Protein AF-A0A529NUH5-F1 (afdb_monomer)

Structure (mmCIF, N/CA/C/O backbone):
data_AF-A0A529NUH5-F1
#
_entry.id   AF-A0A529NUH5-F1
#
loop_
_atom_site.group_PDB
_atom_site.id
_atom_site.type_symbol
_atom_site.label_atom_id
_atom_site.label_alt_id
_atom_site.label_comp_id
_atom_site.label_asym_id
_atom_site.label_entity_id
_atom_site.label_seq_id
_atom_site.pdbx_PDB_ins_code
_atom_site.Cartn_x
_atom_site.Cartn_y
_atom_site.Cartn_z
_atom_site.occupancy
_atom_site.B_iso_or_equiv
_atom_site.auth_seq_id
_atom_site.auth_comp_id
_atom_site.auth_asym_id
_atom_site.auth_atom_id
_atom_site.pdbx_PDB_model_num
ATOM 1 N N . PRO A 1 1 ? -5.175 -0.789 -11.090 1.00 58.88 1 PRO A N 1
ATOM 2 C CA . PRO A 1 1 ? -5.276 0.436 -11.928 1.00 58.88 1 PRO A CA 1
ATOM 3 C C . PRO A 1 1 ? -4.530 1.656 -11.349 1.00 58.88 1 PRO A C 1
ATOM 5 O O . PRO A 1 1 ? -3.574 2.109 -11.968 1.00 58.88 1 PRO A O 1
ATOM 8 N N . MET A 1 2 ? -4.884 2.139 -10.147 1.00 75.69 2 MET A N 1
ATOM 9 C CA . MET A 1 2 ? -4.283 3.352 -9.550 1.00 75.69 2 MET A CA 1
ATOM 10 C C . MET A 1 2 ? -2.759 3.278 -9.346 1.00 75.69 2 MET A C 1
ATOM 12 O O . MET A 1 2 ? -2.058 4.271 -9.512 1.00 75.69 2 MET A O 1
ATOM 16 N N . SER A 1 3 ? -2.228 2.095 -9.032 1.00 79.12 3 SER A N 1
ATOM 17 C CA . SER A 1 3 ? -0.797 1.876 -8.784 1.00 79.12 3 SER A CA 1
ATOM 18 C C . SER A 1 3 ? 0.076 2.110 -10.025 1.00 79.12 3 SER A C 1
ATOM 20 O O . SER A 1 3 ? 1.136 2.721 -9.911 1.00 79.12 3 SER A O 1
ATOM 22 N N . LEU A 1 4 ? -0.379 1.643 -11.197 1.00 82.88 4 LEU A N 1
ATOM 23 C CA . LEU A 1 4 ? 0.314 1.820 -12.482 1.00 82.88 4 LEU A CA 1
ATOM 24 C C . LEU A 1 4 ? 0.230 3.262 -12.949 1.00 82.88 4 LEU A C 1
ATOM 26 O O . LEU A 1 4 ? 1.247 3.841 -13.303 1.00 82.88 4 LEU A O 1
ATOM 30 N N . LEU A 1 5 ? -0.962 3.860 -12.886 1.00 83.94 5 LEU A N 1
ATOM 31 C CA . LEU A 1 5 ? -1.151 5.265 -13.234 1.00 83.94 5 LEU A CA 1
ATOM 32 C C . LEU A 1 5 ? -0.243 6.166 -12.390 1.00 83.94 5 LEU A C 1
ATOM 34 O O . LEU A 1 5 ? 0.414 7.052 -12.925 1.00 83.94 5 LEU A O 1
ATOM 38 N N . ARG A 1 6 ? -0.152 5.908 -11.080 1.00 83.38 6 ARG A N 1
ATOM 39 C CA . ARG A 1 6 ? 0.783 6.608 -10.191 1.00 83.38 6 ARG A CA 1
ATOM 40 C C . ARG 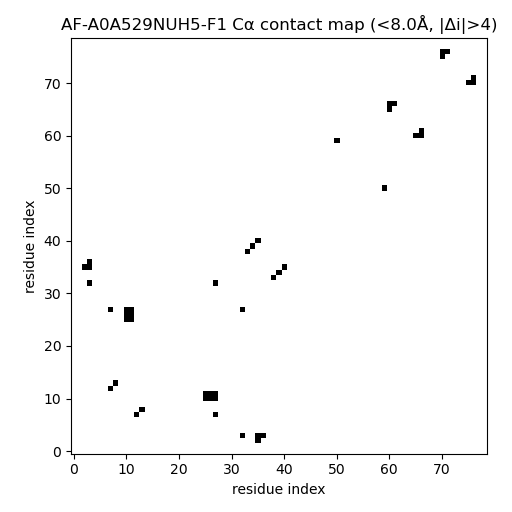A 1 6 ? 2.237 6.407 -10.623 1.00 83.38 6 ARG A C 1
ATOM 42 O O . ARG A 1 6 ? 3.002 7.364 -10.578 1.00 83.38 6 ARG A O 1
ATOM 49 N N . TYR A 1 7 ? 2.614 5.188 -11.011 1.00 85.31 7 TYR A N 1
ATOM 50 C CA . TYR A 1 7 ? 3.970 4.880 -11.465 1.00 85.31 7 TYR A CA 1
ATOM 51 C C . TYR A 1 7 ? 4.321 5.633 -12.754 1.00 85.31 7 TYR A C 1
ATOM 53 O O . TYR A 1 7 ? 5.286 6.386 -12.753 1.00 85.31 7 TYR A O 1
ATOM 61 N N . PHE A 1 8 ? 3.487 5.541 -13.793 1.00 83.25 8 PHE A N 1
ATOM 62 C CA . PHE A 1 8 ? 3.688 6.276 -15.047 1.00 83.25 8 PHE A CA 1
ATOM 63 C C . PHE A 1 8 ? 3.702 7.790 -14.843 1.00 83.25 8 PHE A C 1
ATOM 65 O O . PHE A 1 8 ? 4.602 8.461 -15.337 1.00 83.25 8 PHE A O 1
ATOM 72 N N . ARG A 1 9 ? 2.759 8.329 -14.057 1.00 82.19 9 ARG A N 1
ATOM 73 C CA . ARG A 1 9 ? 2.741 9.756 -13.707 1.00 82.19 9 ARG A CA 1
ATOM 74 C C . ARG A 1 9 ? 4.051 10.198 -13.066 1.00 82.19 9 ARG A C 1
ATOM 76 O O . ARG A 1 9 ? 4.602 11.224 -13.438 1.00 82.19 9 ARG A O 1
ATOM 83 N N . ARG A 1 10 ? 4.563 9.406 -12.122 1.00 79.56 10 ARG A N 1
ATOM 84 C CA . ARG A 1 10 ? 5.810 9.714 -11.420 1.00 79.56 10 ARG A CA 1
ATOM 85 C C . ARG A 1 10 ? 7.040 9.584 -12.317 1.00 79.56 10 ARG A C 1
ATOM 87 O O . ARG A 1 10 ? 7.938 10.394 -12.176 1.00 79.56 10 ARG A O 1
ATOM 94 N N . SER A 1 11 ? 7.084 8.591 -13.201 1.00 81.12 11 SER A N 1
ATOM 95 C CA . SER A 1 11 ? 8.249 8.335 -14.055 1.00 81.12 11 SER A CA 1
ATOM 96 C C . SER A 1 11 ? 8.333 9.239 -15.284 1.00 81.12 11 SER A C 1
ATOM 98 O O . SER A 1 11 ? 9.429 9.444 -15.779 1.00 81.12 11 SER A O 1
ATOM 100 N N . LEU A 1 12 ? 7.207 9.755 -15.789 1.00 76.94 12 LEU A N 1
ATOM 101 C CA . LEU A 1 12 ? 7.180 10.509 -17.050 1.00 76.94 12 LEU A CA 1
ATOM 102 C C . LEU A 1 12 ? 6.942 12.014 -16.876 1.00 76.94 12 LEU A C 1
ATOM 104 O O . LEU A 1 12 ? 7.312 12.778 -17.758 1.00 76.94 12 LEU A O 1
ATOM 108 N N . PHE A 1 13 ? 6.329 12.450 -15.769 1.00 74.62 13 PHE A N 1
ATOM 109 C CA . PHE A 1 13 ? 5.891 13.846 -15.608 1.00 74.62 13 PHE A CA 1
ATOM 110 C C . PHE A 1 13 ? 6.524 14.574 -14.417 1.00 74.62 13 PHE A C 1
ATOM 112 O O . PHE A 1 13 ? 6.342 15.780 -14.285 1.00 74.62 13 PHE A O 1
ATOM 119 N N . VAL A 1 14 ? 7.246 13.876 -13.532 1.00 70.75 14 VAL A N 1
ATOM 120 C CA . VAL A 1 14 ? 7.895 14.494 -12.365 1.00 70.75 14 VAL A CA 1
ATOM 121 C C . VAL A 1 14 ? 9.396 14.589 -12.617 1.00 70.75 14 VAL A C 1
ATOM 123 O O . VAL A 1 14 ? 10.126 13.626 -12.409 1.00 70.75 14 VAL A O 1
ATOM 126 N N . THR A 1 15 ? 9.860 15.759 -13.050 1.00 64.38 15 THR A N 1
ATOM 127 C CA . THR A 1 15 ? 11.284 16.077 -13.236 1.00 64.38 15 THR A CA 1
ATOM 128 C C . THR A 1 15 ? 11.800 16.913 -12.062 1.00 64.38 15 THR A C 1
ATOM 130 O O . THR A 1 15 ? 11.114 17.833 -11.628 1.00 64.38 15 THR A O 1
ATOM 133 N N . GLY A 1 16 ? 13.003 16.620 -11.554 1.00 62.59 16 GLY A N 1
ATOM 134 C CA . GLY A 1 16 ? 13.6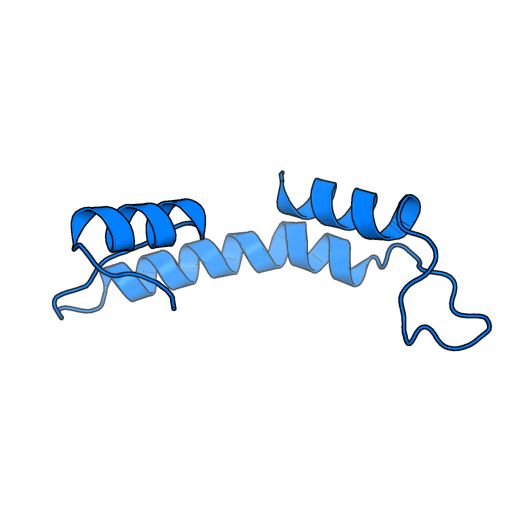27 17.393 -10.465 1.00 62.59 16 GLY A CA 1
ATOM 135 C C . GLY A 1 16 ? 13.456 16.779 -9.074 1.00 62.59 16 GLY A C 1
ATOM 136 O O . GLY A 1 16 ? 12.977 17.422 -8.144 1.00 62.59 16 GLY A O 1
ATOM 137 N N . ARG A 1 17 ? 13.841 15.510 -8.903 1.00 65.56 17 ARG A N 1
ATOM 138 C CA . ARG A 1 17 ? 13.898 14.900 -7.568 1.00 65.56 17 ARG A CA 1
ATOM 139 C C . ARG A 1 17 ? 15.126 15.415 -6.822 1.00 65.56 17 ARG A C 1
ATOM 141 O O . ARG A 1 17 ? 16.246 15.206 -7.279 1.00 65.56 17 ARG A O 1
ATOM 148 N N . HIS A 1 18 ? 14.924 16.013 -5.650 1.00 60.47 18 HIS A N 1
ATOM 149 C CA . HIS A 1 18 ? 16.017 16.288 -4.718 1.00 60.47 18 HIS A CA 1
ATOM 150 C C . HIS A 1 18 ? 16.754 14.969 -4.409 1.00 60.47 18 HIS A C 1
ATOM 152 O O . HIS A 1 18 ? 16.133 14.005 -3.956 1.00 60.47 18 HIS A O 1
ATOM 158 N N . GLY A 1 19 ? 18.047 14.905 -4.743 1.00 66.56 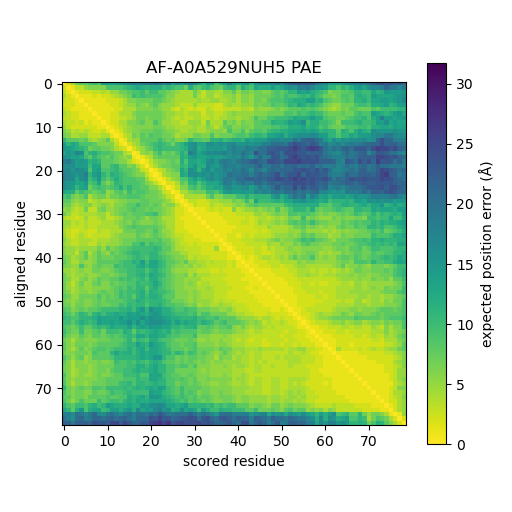19 GLY A N 1
ATOM 159 C CA . GLY A 1 19 ? 18.883 13.703 -4.623 1.00 66.56 19 GLY A CA 1
ATOM 160 C C . GLY A 1 19 ? 18.989 12.824 -5.879 1.00 66.56 19 GLY A C 1
ATOM 161 O O . GLY A 1 19 ? 19.553 11.735 -5.798 1.00 66.56 19 GLY A O 1
ATOM 162 N N . ALA A 1 20 ? 18.458 13.244 -7.033 1.00 65.06 20 ALA A N 1
ATOM 163 C CA . ALA A 1 20 ? 18.785 12.589 -8.300 1.00 65.06 20 ALA A CA 1
ATOM 164 C C . ALA A 1 20 ? 20.245 12.884 -8.674 1.00 65.06 20 ALA A C 1
ATOM 166 O O . ALA A 1 20 ? 20.650 14.044 -8.715 1.00 65.06 20 ALA A O 1
ATOM 167 N N . LEU A 1 21 ? 21.025 11.833 -8.938 1.00 67.19 21 LEU A N 1
ATOM 168 C CA . LEU A 1 21 ? 22.377 11.970 -9.475 1.00 67.19 21 LEU A CA 1
ATOM 169 C C . LEU A 1 21 ? 22.313 12.643 -10.851 1.00 67.19 21 LEU A C 1
ATOM 171 O O . LEU A 1 21 ? 21.408 12.363 -11.646 1.00 67.19 21 LEU A O 1
ATOM 175 N N . GLU A 1 22 ? 23.274 13.520 -11.122 1.00 57.81 22 GLU A N 1
ATOM 176 C CA . GLU A 1 22 ? 23.406 14.198 -12.408 1.00 57.81 22 GLU A CA 1
ATOM 177 C C . GLU A 1 22 ? 23.479 13.152 -13.539 1.00 57.81 22 GLU A C 1
ATOM 179 O O . GLU A 1 22 ? 24.265 12.208 -13.482 1.00 57.81 22 GLU A O 1
ATOM 184 N N . GLY A 1 23 ? 22.577 13.254 -14.523 1.00 62.88 23 GLY A N 1
ATOM 185 C CA . GLY A 1 23 ? 22.446 12.285 -15.623 1.00 62.88 23 GLY A CA 1
ATOM 186 C C . GLY A 1 23 ? 21.416 11.159 -15.425 1.00 62.88 23 GLY A C 1
ATOM 187 O O . GLY A 1 23 ? 21.168 10.389 -16.356 1.00 62.88 23 GLY A O 1
ATOM 188 N N . GLY A 1 24 ? 20.756 11.062 -14.267 1.00 60.28 24 GLY A N 1
ATOM 189 C CA . GLY A 1 24 ? 19.706 10.068 -14.025 1.00 60.28 24 GLY A CA 1
ATOM 190 C C . GLY A 1 24 ? 18.411 10.349 -14.800 1.00 60.28 24 GLY A C 1
ATOM 191 O O . GLY A 1 24 ? 17.557 11.098 -14.332 1.00 60.28 24 GLY A O 1
ATOM 192 N N . ARG A 1 25 ? 18.221 9.722 -15.970 1.00 60.44 25 ARG A N 1
ATOM 193 C CA . ARG A 1 25 ? 16.919 9.705 -16.665 1.00 60.44 25 ARG A CA 1
ATOM 194 C C . ARG A 1 25 ? 15.973 8.720 -15.981 1.00 60.44 25 ARG A C 1
ATOM 196 O O . ARG A 1 25 ? 16.192 7.508 -16.034 1.00 60.44 25 ARG A O 1
ATOM 203 N N . ASP A 1 26 ? 14.895 9.227 -15.388 1.00 66.25 26 ASP A N 1
ATOM 204 C CA . ASP A 1 26 ? 13.810 8.378 -14.896 1.00 66.25 26 ASP A CA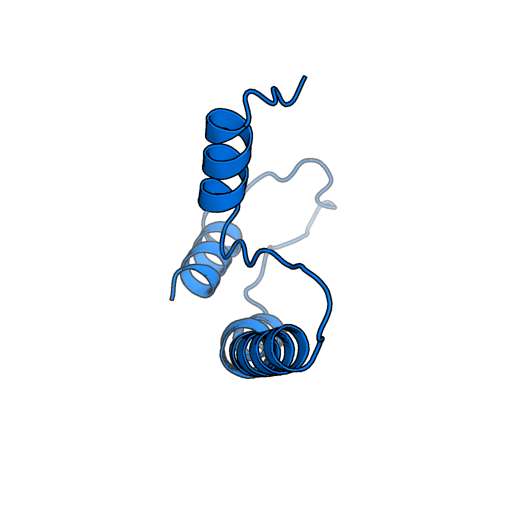 1
ATOM 205 C C . ASP A 1 26 ? 13.200 7.613 -16.086 1.00 66.25 26 ASP A C 1
ATOM 207 O O . ASP A 1 26 ? 12.642 8.191 -17.014 1.00 66.25 26 ASP A O 1
ATOM 211 N N . SER A 1 27 ? 13.371 6.290 -16.085 1.00 71.19 27 SER A N 1
ATOM 212 C CA . SER A 1 27 ? 12.887 5.395 -17.139 1.00 71.19 27 SER A CA 1
ATOM 213 C C . SER A 1 27 ? 11.842 4.442 -16.579 1.00 71.19 27 SER A C 1
ATOM 215 O O . SER A 1 27 ? 11.932 3.982 -15.434 1.00 71.19 27 SER A O 1
ATOM 217 N N . VAL A 1 28 ? 10.850 4.111 -17.403 1.00 79.44 28 VAL A N 1
ATOM 218 C CA . VAL A 1 28 ? 9.865 3.083 -17.072 1.00 79.44 28 VAL A CA 1
ATOM 219 C C . VAL A 1 28 ? 10.559 1.722 -17.125 1.00 79.44 28 VAL A C 1
ATOM 221 O O . VAL A 1 28 ? 11.008 1.281 -18.179 1.00 79.44 28 VAL A O 1
ATOM 224 N N . LYS A 1 29 ? 10.654 1.051 -15.978 1.00 84.88 29 LYS A N 1
ATOM 225 C CA . LYS A 1 29 ? 11.278 -0.268 -15.854 1.00 84.88 29 LYS A CA 1
ATOM 226 C C . LYS A 1 29 ? 10.224 -1.355 -16.028 1.00 84.88 29 LYS A C 1
ATOM 228 O O . LYS A 1 29 ? 9.227 -1.373 -15.301 1.00 84.88 29 LYS A O 1
ATOM 233 N N . TRP A 1 30 ? 10.475 -2.290 -16.943 1.00 84.06 30 TRP A N 1
ATOM 234 C CA . TRP A 1 30 ? 9.609 -3.451 -17.174 1.00 84.06 30 TRP A CA 1
ATOM 235 C C . TRP A 1 30 ? 9.387 -4.284 -15.910 1.00 84.06 30 TRP A C 1
ATOM 237 O O . TRP A 1 30 ? 8.245 -4.630 -15.608 1.00 84.06 30 TRP A O 1
ATOM 247 N N . ASP A 1 31 ? 10.432 -4.486 -15.103 1.00 85.88 31 ASP A N 1
ATOM 248 C CA . ASP A 1 31 ? 10.326 -5.162 -13.803 1.00 85.88 31 ASP A CA 1
ATOM 249 C C . ASP A 1 31 ? 9.303 -4.493 -12.884 1.00 85.88 31 ASP A C 1
ATOM 251 O O . ASP A 1 31 ? 8.581 -5.160 -12.138 1.00 85.88 31 ASP A O 1
ATOM 255 N N . MET A 1 32 ? 9.193 -3.163 -12.963 1.00 88.38 32 MET A N 1
ATOM 256 C CA . MET A 1 32 ? 8.251 -2.422 -12.144 1.00 88.38 32 MET A CA 1
ATOM 257 C C . MET A 1 32 ? 6.815 -2.554 -12.643 1.00 88.38 32 MET A C 1
ATOM 259 O O . MET A 1 32 ? 5.901 -2.724 -11.833 1.00 88.38 32 MET A O 1
ATOM 263 N N . ILE A 1 33 ? 6.608 -2.572 -13.961 1.00 87.25 33 ILE A N 1
ATOM 264 C CA . ILE A 1 33 ? 5.302 -2.891 -14.549 1.00 87.25 33 ILE A CA 1
ATOM 265 C C . ILE A 1 33 ? 4.878 -4.304 -14.135 1.00 87.25 33 ILE A C 1
ATOM 267 O O . ILE A 1 33 ? 3.767 -4.472 -13.622 1.00 87.25 33 ILE A O 1
ATOM 271 N N . HIS A 1 34 ? 5.756 -5.301 -14.287 1.00 87.81 34 HIS A N 1
ATOM 272 C CA . HIS A 1 34 ? 5.490 -6.690 -13.903 1.00 87.81 34 HIS A CA 1
ATOM 273 C C . HIS A 1 34 ? 5.153 -6.808 -12.411 1.00 87.81 34 HIS A C 1
ATOM 275 O O . HIS A 1 34 ? 4.155 -7.415 -12.020 1.00 87.81 34 HIS A O 1
ATOM 281 N N . HIS A 1 35 ? 5.926 -6.156 -11.547 1.00 86.81 35 HIS A N 1
ATOM 282 C CA . HIS A 1 35 ? 5.664 -6.179 -10.115 1.00 86.81 35 HIS A CA 1
ATOM 283 C C . HIS A 1 35 ? 4.309 -5.541 -9.748 1.00 86.81 35 HIS A C 1
ATOM 285 O O . HIS A 1 35 ? 3.582 -6.065 -8.896 1.00 86.81 35 HIS A O 1
ATOM 291 N N . ILE A 1 36 ? 3.920 -4.432 -10.385 1.00 87.81 36 ILE A N 1
ATOM 292 C CA . ILE A 1 36 ? 2.636 -3.774 -10.096 1.00 87.81 36 ILE A CA 1
ATOM 293 C C . ILE A 1 36 ? 1.447 -4.580 -10.649 1.00 87.81 36 ILE A C 1
ATOM 295 O O . ILE A 1 36 ? 0.389 -4.620 -10.017 1.00 87.81 36 ILE A O 1
ATOM 299 N N . THR A 1 37 ? 1.604 -5.207 -11.816 1.00 86.12 37 THR A N 1
ATOM 300 C CA . THR A 1 37 ? 0.531 -5.942 -12.512 1.00 86.12 37 THR A CA 1
ATOM 301 C C . THR A 1 37 ? 0.345 -7.367 -12.011 1.00 86.12 37 THR A C 1
ATOM 303 O O . THR A 1 37 ? -0.791 -7.810 -11.888 1.00 86.12 37 THR A O 1
ATOM 306 N N . VAL A 1 38 ? 1.427 -8.077 -11.692 1.00 84.81 38 VAL A N 1
ATOM 307 C CA . VAL A 1 38 ? 1.400 -9.519 -11.405 1.00 84.81 38 VAL A CA 1
ATOM 308 C C . VAL A 1 38 ? 1.671 -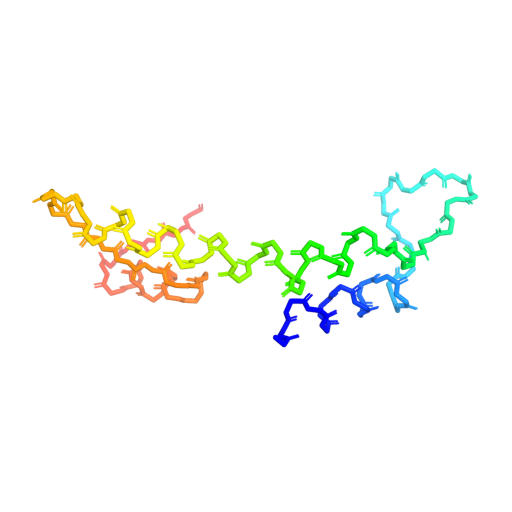9.798 -9.929 1.00 84.81 38 VAL A C 1
ATOM 310 O O . VAL A 1 38 ? 0.884 -10.467 -9.255 1.00 84.81 38 VAL A O 1
ATOM 313 N N . VAL A 1 39 ? 2.758 -9.245 -9.386 1.00 86.06 39 VAL A N 1
ATOM 314 C CA . VAL A 1 39 ? 3.192 -9.554 -8.011 1.00 86.06 39 VAL A CA 1
ATOM 315 C C . VAL A 1 39 ? 2.260 -8.913 -6.983 1.00 86.06 39 VAL A C 1
ATOM 317 O O . VAL A 1 39 ? 1.807 -9.571 -6.046 1.00 86.06 39 VAL A O 1
ATOM 320 N N . THR A 1 40 ? 1.920 -7.638 -7.177 1.00 84.00 40 THR A N 1
ATOM 321 C CA . THR A 1 40 ? 1.105 -6.872 -6.226 1.00 84.00 40 THR A CA 1
ATOM 322 C C . THR A 1 40 ? -0.294 -7.475 -6.029 1.00 84.00 40 THR A C 1
ATOM 324 O O . THR A 1 40 ? -0.697 -7.638 -4.874 1.00 84.00 40 THR A O 1
ATOM 327 N N . PRO A 1 41 ? -1.059 -7.853 -7.077 1.00 83.38 41 PRO A N 1
ATOM 328 C CA . PRO A 1 41 ? -2.365 -8.485 -6.878 1.00 83.38 41 PRO A CA 1
ATOM 329 C C . PRO A 1 41 ? -2.279 -9.851 -6.194 1.00 83.38 41 PRO A C 1
ATOM 331 O O . PRO A 1 41 ? -3.107 -10.146 -5.331 1.00 83.38 41 PRO A O 1
ATOM 334 N N . ARG A 1 42 ? -1.262 -10.662 -6.516 1.00 84.88 42 ARG A N 1
ATOM 335 C CA . ARG A 1 42 ? -1.038 -11.957 -5.856 1.00 84.88 42 ARG A CA 1
ATOM 336 C C . ARG A 1 42 ? -0.758 -11.781 -4.366 1.00 84.88 42 ARG A C 1
ATOM 338 O O . ARG A 1 42 ? -1.371 -12.454 -3.540 1.00 84.88 42 ARG A O 1
ATOM 345 N N . ASN A 1 43 ? 0.100 -10.827 -4.019 1.00 84.06 43 ASN A N 1
ATOM 346 C CA . ASN A 1 43 ? 0.415 -10.531 -2.625 1.00 84.06 43 ASN A CA 1
ATOM 347 C C . ASN A 1 43 ? -0.817 -10.025 -1.865 1.00 84.06 43 ASN A C 1
ATOM 349 O O . ASN A 1 43 ? -1.040 -10.444 -0.736 1.00 84.06 43 ASN A O 1
ATOM 353 N N . ARG A 1 44 ? -1.677 -9.204 -2.486 1.00 85.12 44 ARG A N 1
ATOM 354 C CA . ARG A 1 44 ? -2.942 -8.765 -1.865 1.00 85.12 44 ARG A CA 1
ATOM 355 C C . ARG A 1 44 ? -3.855 -9.935 -1.501 1.00 85.12 44 ARG A C 1
ATOM 357 O O . ARG A 1 44 ? -4.406 -9.935 -0.404 1.00 85.12 44 ARG A O 1
ATOM 364 N N . LYS A 1 45 ? -4.001 -10.924 -2.392 1.00 87.56 45 LYS A N 1
ATOM 365 C CA . LYS A 1 45 ? -4.780 -12.141 -2.105 1.00 87.56 45 LYS A CA 1
ATOM 366 C C . LYS A 1 45 ? -4.163 -12.926 -0.947 1.00 87.56 45 LYS A C 1
ATOM 368 O O . LYS A 1 45 ? -4.874 -13.285 -0.018 1.00 87.56 45 LYS A O 1
ATOM 373 N N . ARG A 1 46 ? -2.838 -13.111 -0.966 1.00 88.50 46 ARG A N 1
ATOM 374 C CA . ARG A 1 46 ? -2.101 -13.813 0.094 1.00 88.50 46 ARG A CA 1
ATOM 375 C C . ARG A 1 46 ? -2.261 -13.146 1.463 1.00 88.50 46 ARG A C 1
ATOM 377 O O . ARG A 1 46 ? -2.545 -13.836 2.431 1.00 88.50 46 ARG A O 1
ATOM 384 N N . TYR A 1 47 ? -2.110 -11.824 1.547 1.00 88.44 47 TYR A N 1
ATOM 385 C CA . TYR A 1 47 ? -2.283 -11.100 2.810 1.00 88.44 47 TYR A CA 1
ATOM 386 C C . TYR A 1 47 ? -3.736 -11.078 3.286 1.00 88.44 47 TYR A C 1
ATOM 388 O O . TYR A 1 47 ? -3.953 -11.105 4.490 1.00 88.44 47 TYR A O 1
ATOM 396 N N . SER A 1 48 ? -4.719 -11.068 2.376 1.00 88.94 48 SER A N 1
ATOM 397 C CA . SER A 1 48 ? -6.127 -11.245 2.760 1.00 88.94 48 SER A CA 1
ATOM 398 C C . SER A 1 48 ? -6.327 -12.605 3.420 1.00 88.94 48 SER A C 1
ATOM 400 O O . SER A 1 48 ? -6.748 -12.649 4.564 1.00 88.94 48 SER A O 1
ATOM 402 N N . ALA A 1 49 ? -5.912 -13.685 2.752 1.00 91.94 49 ALA A N 1
ATOM 403 C CA . ALA A 1 49 ? -6.053 -15.039 3.283 1.00 91.94 49 ALA A CA 1
ATOM 404 C C . ALA A 1 49 ? -5.320 -15.227 4.621 1.00 91.94 49 ALA A C 1
ATOM 406 O O . ALA A 1 49 ? -5.842 -15.854 5.532 1.00 91.94 49 ALA A O 1
ATOM 407 N N . MET A 1 50 ? -4.124 -14.649 4.765 1.00 91.06 50 MET A N 1
ATOM 408 C CA . MET A 1 50 ? -3.387 -14.680 6.030 1.00 91.06 50 MET A CA 1
ATOM 409 C C . MET A 1 50 ? -4.119 -13.924 7.144 1.00 91.06 50 MET A C 1
ATOM 411 O O . MET A 1 50 ? -4.136 -14.380 8.280 1.00 91.06 50 MET A O 1
ATOM 415 N N . LEU A 1 51 ? -4.707 -12.767 6.833 1.00 90.38 51 LEU A N 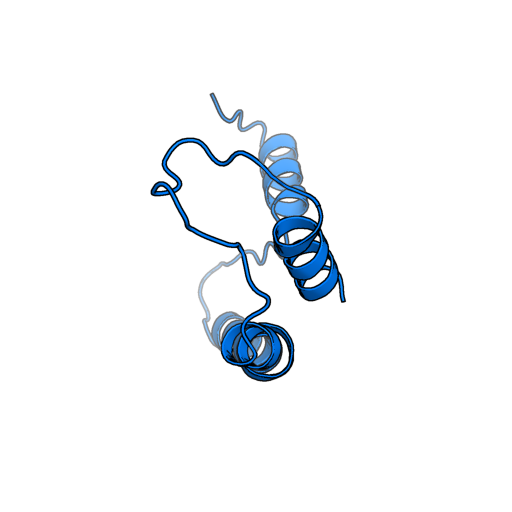1
ATOM 416 C CA . LEU A 1 51 ? -5.464 -11.979 7.800 1.00 90.38 51 LEU A CA 1
ATOM 417 C C . LEU A 1 51 ? -6.715 -12.736 8.265 1.00 90.38 51 LEU A C 1
ATOM 419 O O . LEU A 1 51 ? -6.979 -12.758 9.469 1.00 90.38 51 LEU A O 1
ATOM 423 N N . ASP A 1 52 ? -7.405 -13.384 7.324 1.00 89.50 52 ASP A N 1
ATOM 424 C CA . ASP A 1 52 ? -8.590 -14.214 7.557 1.00 89.50 52 ASP A CA 1
ATOM 425 C C . ASP A 1 52 ? -8.261 -15.470 8.393 1.00 89.50 52 ASP A C 1
ATOM 427 O O . ASP A 1 52 ? -9.088 -15.907 9.180 1.00 89.50 52 ASP A O 1
ATOM 431 N N . ALA A 1 53 ? -7.045 -16.017 8.270 1.00 93.81 53 ALA A N 1
ATOM 432 C CA . ALA A 1 53 ? -6.604 -17.230 8.971 1.00 93.81 53 ALA A CA 1
ATOM 433 C C . ALA A 1 53 ? -6.084 -17.011 10.405 1.00 93.81 53 ALA A C 1
ATOM 435 O O . ALA A 1 53 ? -5.727 -17.968 11.085 1.00 93.81 53 ALA A O 1
ATOM 436 N N . ILE A 1 54 ? -5.949 -15.766 10.858 1.00 94.06 54 ILE A N 1
ATOM 437 C CA . ILE A 1 54 ? -5.501 -15.470 12.225 1.00 94.06 54 ILE A CA 1
ATOM 438 C C . ILE A 1 54 ? -6.756 -15.371 13.119 1.00 94.06 54 ILE A C 1
ATOM 440 O O . ILE A 1 54 ? -7.697 -14.679 12.750 1.00 94.06 54 ILE A O 1
ATOM 444 N N . ASP A 1 55 ? -6.755 -15.931 14.328 1.00 91.12 55 ASP A N 1
ATOM 445 C CA . ASP A 1 55 ? -7.946 -15.891 15.212 1.00 91.12 55 ASP A CA 1
ATOM 446 C C . ASP A 1 55 ? -7.961 -14.722 16.214 1.00 91.12 55 ASP A C 1
ATOM 448 O O . ASP A 1 55 ? -8.900 -14.545 16.985 1.00 91.12 55 ASP A O 1
ATOM 452 N N . LEU A 1 56 ? -6.926 -13.879 16.206 1.00 92.06 56 LEU A N 1
ATOM 453 C CA . LEU A 1 56 ? -6.861 -12.709 17.082 1.00 92.06 56 LEU A CA 1
ATOM 454 C C . LEU A 1 56 ? -7.791 -11.575 16.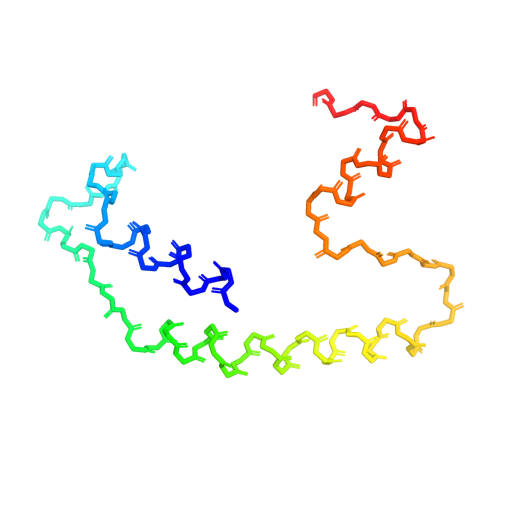611 1.00 92.06 56 LEU A C 1
ATOM 456 O O . LEU A 1 56 ? -7.941 -11.385 15.394 1.00 92.06 56 LEU A O 1
ATOM 460 N N . PRO A 1 57 ? -8.315 -10.751 17.545 1.00 91.25 57 PRO A N 1
ATOM 461 C CA . PRO A 1 57 ? -9.010 -9.511 17.218 1.00 91.25 57 PRO A CA 1
ATOM 462 C C . PRO A 1 57 ? -8.156 -8.650 16.288 1.00 91.25 57 PRO A C 1
ATOM 464 O O . PRO A 1 57 ? -7.016 -8.304 16.600 1.00 91.25 57 PRO A O 1
ATOM 467 N N . LYS A 1 58 ? -8.696 -8.331 15.114 1.00 89.19 58 LYS A N 1
ATOM 468 C CA . LYS A 1 58 ? -7.963 -7.633 14.058 1.00 89.19 58 LYS A CA 1
ATOM 469 C C . LYS A 1 58 ? -8.869 -6.654 13.330 1.00 89.19 58 LYS A C 1
ATOM 471 O O . LYS A 1 58 ? -10.076 -6.862 13.235 1.00 89.19 58 LYS A O 1
ATOM 476 N N . LEU A 1 59 ? -8.257 -5.644 12.722 1.00 90.94 59 LEU A N 1
ATOM 477 C CA . LEU A 1 59 ? -8.936 -4.699 11.846 1.00 90.94 59 LEU A CA 1
ATOM 478 C C . LEU A 1 59 ? -8.199 -4.604 10.512 1.00 90.94 59 LEU A C 1
ATOM 480 O O . LEU A 1 59 ? -6.987 -4.386 10.465 1.00 90.94 59 LEU A O 1
ATOM 484 N N . ARG A 1 60 ? -8.936 -4.742 9.409 1.00 91.38 60 ARG A N 1
ATOM 485 C CA . ARG A 1 60 ? -8.382 -4.584 8.063 1.00 91.38 60 ARG A CA 1
ATOM 486 C C . ARG A 1 60 ? -8.619 -3.168 7.551 1.00 91.38 60 ARG A C 1
ATOM 488 O O . ARG A 1 60 ? -9.742 -2.798 7.228 1.00 91.38 60 ARG A O 1
ATOM 495 N N . LEU A 1 61 ? -7.537 -2.416 7.363 1.00 93.38 61 LEU A N 1
ATOM 496 C CA . LEU A 1 61 ? -7.564 -1.069 6.788 1.00 93.38 61 LEU A CA 1
ATOM 497 C C . LEU A 1 61 ? -6.904 -1.092 5.404 1.00 93.38 61 LEU A C 1
ATOM 499 O O . LEU A 1 61 ? -5.700 -1.286 5.264 1.00 93.38 61 LEU A O 1
ATOM 503 N N . SER A 1 62 ? -7.709 -0.944 4.351 1.00 88.12 62 SER A N 1
ATOM 504 C CA . SER A 1 62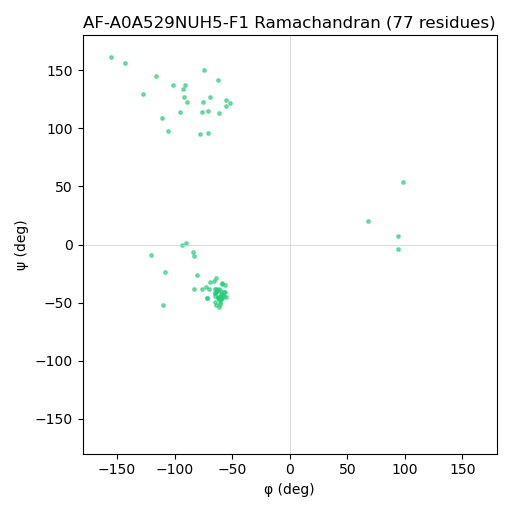 ? -7.291 -1.181 2.958 1.00 88.12 62 SER A CA 1
ATOM 505 C C . SER A 1 62 ? -6.562 -0.005 2.298 1.00 88.12 62 SER A C 1
ATOM 507 O O . SER A 1 62 ? -6.032 -0.143 1.192 1.00 88.12 62 SER A O 1
ATOM 509 N N . SER A 1 63 ? -6.547 1.163 2.944 1.00 88.44 63 SER A N 1
ATOM 510 C CA . SER A 1 63 ? -5.937 2.382 2.417 1.00 88.44 63 SER A CA 1
ATOM 511 C C . SER A 1 63 ? -5.538 3.348 3.531 1.00 88.44 63 SER A C 1
ATOM 513 O O . SER A 1 63 ? -6.075 3.299 4.635 1.00 88.44 63 SER A O 1
ATOM 515 N N . VAL A 1 64 ? -4.653 4.296 3.212 1.00 89.06 64 VAL A N 1
ATOM 516 C CA . VAL A 1 64 ? -4.295 5.400 4.122 1.00 89.06 64 VAL A CA 1
ATOM 517 C C . VAL A 1 64 ? -5.520 6.238 4.497 1.00 89.06 64 VAL A C 1
ATOM 519 O O . VAL A 1 64 ? -5.606 6.729 5.615 1.00 89.06 64 VAL A O 1
ATOM 522 N N . SER A 1 65 ? -6.491 6.384 3.591 1.00 90.62 65 SER A N 1
ATOM 523 C CA . SER A 1 65 ? -7.746 7.083 3.891 1.00 90.62 65 SER A CA 1
ATOM 524 C C . SER A 1 65 ? -8.561 6.341 4.954 1.00 90.62 65 SER A C 1
ATOM 526 O O . SER A 1 65 ? -8.995 6.974 5.912 1.00 90.62 65 SER A O 1
ATOM 528 N N . ALA A 1 66 ? -8.672 5.012 4.847 1.00 93.31 66 ALA A N 1
ATOM 529 C CA . ALA A 1 66 ? -9.333 4.183 5.856 1.00 93.31 66 ALA A CA 1
ATOM 530 C C . ALA A 1 66 ? -8.622 4.266 7.216 1.00 93.31 66 ALA A C 1
ATOM 532 O O . ALA A 1 66 ? -9.287 4.379 8.238 1.00 93.31 66 ALA A O 1
ATOM 533 N N . ILE A 1 67 ? -7.282 4.296 7.228 1.00 92.94 67 ILE A N 1
ATOM 534 C CA . ILE A 1 67 ? -6.501 4.516 8.457 1.00 92.94 67 ILE A CA 1
ATOM 535 C C . ILE A 1 67 ? -6.839 5.874 9.074 1.00 92.94 67 ILE A C 1
ATOM 537 O O . ILE A 1 67 ? -7.188 5.945 10.245 1.00 92.94 67 ILE A O 1
ATOM 541 N N . LYS A 1 68 ? -6.790 6.951 8.282 1.00 92.69 68 LYS A N 1
ATOM 542 C CA . LYS A 1 68 ? -7.100 8.303 8.766 1.00 92.69 68 LYS A CA 1
ATOM 543 C C . LYS A 1 68 ? -8.535 8.426 9.282 1.00 92.69 68 LYS A C 1
ATOM 545 O O . LYS A 1 68 ? -8.750 9.138 10.253 1.00 92.69 68 LYS A O 1
ATOM 550 N N . GLN A 1 69 ? -9.501 7.780 8.628 1.00 93.06 69 GLN A N 1
ATOM 551 C CA . GLN A 1 69 ? -10.889 7.766 9.092 1.00 93.06 69 GLN A CA 1
ATOM 552 C C . GLN A 1 69 ? -11.004 7.035 10.429 1.00 93.06 69 GLN A C 1
ATOM 554 O O . GLN A 1 69 ? -11.512 7.614 11.375 1.00 93.06 69 GLN A O 1
ATOM 559 N N . CYS A 1 70 ? -10.425 5.839 10.534 1.00 94.38 70 CYS A N 1
ATOM 560 C CA . CYS A 1 70 ? -10.412 5.059 11.768 1.00 94.38 70 CYS A CA 1
ATOM 561 C C . CYS A 1 70 ? -9.781 5.829 12.939 1.0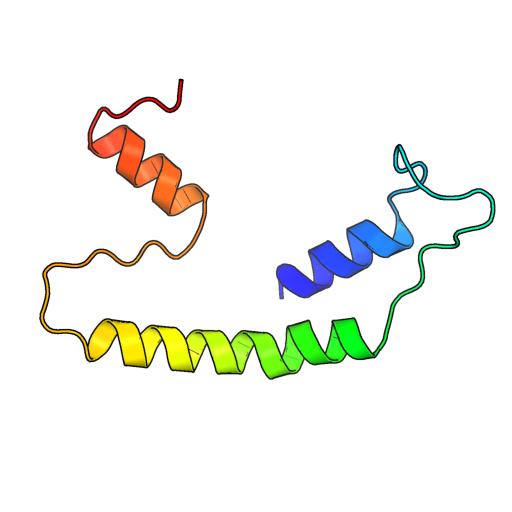0 94.38 70 CYS A C 1
ATOM 563 O O . CYS A 1 70 ? -10.304 5.817 14.045 1.00 94.38 70 CYS A O 1
ATOM 565 N N . PHE A 1 71 ? -8.683 6.550 12.686 1.00 93.62 71 PHE A N 1
ATOM 566 C CA . PHE A 1 71 ? -8.059 7.424 13.682 1.00 93.62 71 PHE A CA 1
ATOM 567 C C . PHE A 1 71 ? -9.009 8.530 14.147 1.00 93.62 71 PHE A C 1
ATOM 569 O O . PHE A 1 71 ? -9.154 8.732 15.348 1.00 93.62 71 PHE A O 1
ATOM 576 N N . ARG A 1 72 ? -9.692 9.210 13.215 1.00 92.44 72 ARG A N 1
ATOM 577 C CA . ARG A 1 72 ? -10.688 10.235 13.561 1.00 92.44 72 ARG A CA 1
ATOM 578 C C . ARG A 1 72 ? -11.848 9.662 14.370 1.00 92.44 72 ARG A C 1
ATOM 580 O O . ARG A 1 72 ? -12.218 10.265 15.368 1.00 92.44 72 ARG A O 1
ATOM 587 N N . ASP A 1 73 ? -12.379 8.511 13.964 1.00 94.06 73 ASP A N 1
ATOM 588 C CA . ASP A 1 73 ? -13.506 7.853 14.638 1.00 94.06 73 ASP A CA 1
ATOM 589 C C . ASP A 1 73 ? -13.143 7.426 16.069 1.00 94.06 73 ASP A C 1
ATOM 591 O O . ASP A 1 73 ? -13.995 7.403 16.952 1.00 94.06 73 ASP A O 1
ATOM 595 N N . TRP A 1 74 ? -11.865 7.130 16.316 1.00 94.50 74 TRP A N 1
ATOM 596 C CA . TRP A 1 74 ? -11.329 6.814 17.642 1.00 94.50 74 TRP A CA 1
ATOM 597 C C . TRP A 1 74 ? -10.833 8.035 18.426 1.00 94.50 74 TRP A C 1
ATOM 599 O O . TRP A 1 74 ? -10.325 7.877 19.533 1.00 94.50 74 TRP A O 1
ATOM 609 N N . GLY A 1 75 ? -10.948 9.247 17.873 1.00 93.88 75 GLY A N 1
ATOM 610 C CA . GLY A 1 75 ? -10.457 10.469 18.515 1.00 93.88 75 GLY A CA 1
ATOM 611 C C . GLY A 1 75 ? -8.928 10.556 18.617 1.00 93.88 75 GLY A C 1
ATOM 612 O O . GLY A 1 75 ? -8.409 11.313 19.432 1.00 93.88 75 GLY A O 1
ATOM 613 N N . LEU A 1 76 ? -8.195 9.792 17.803 1.00 90.62 76 LEU A N 1
ATOM 614 C CA . LEU A 1 76 ? -6.735 9.798 17.763 1.00 90.62 76 LEU A CA 1
ATOM 615 C C . LEU A 1 76 ? -6.240 10.853 16.762 1.00 90.62 76 LEU A C 1
ATOM 617 O O . LEU A 1 76 ? -6.557 10.782 15.570 1.00 90.62 76 LEU A O 1
ATOM 621 N N . SER A 1 77 ? -5.421 11.810 17.209 1.00 79.56 77 SER A N 1
ATOM 622 C CA . SER A 1 77 ? -4.705 12.730 16.316 1.00 79.56 77 SER A CA 1
ATOM 623 C C . SER A 1 77 ? -3.312 12.187 15.977 1.00 79.56 77 SER A C 1
ATOM 625 O O . SER A 1 77 ? -2.574 11.729 16.847 1.00 79.56 77 SER A O 1
ATOM 627 N N . LEU A 1 78 ? -2.938 12.234 14.693 1.00 65.19 78 LEU A N 1
ATOM 628 C CA . LEU A 1 78 ? -1.532 12.147 14.291 1.00 65.19 78 LEU A CA 1
ATOM 629 C C . LEU A 1 78 ? -0.921 13.529 14.540 1.00 65.19 78 LEU A C 1
ATOM 631 O O . LEU A 1 78 ? -1.099 14.419 13.708 1.00 65.19 78 LEU A O 1
ATOM 635 N N . ASN A 1 79 ? -0.301 13.708 15.708 1.00 57.59 79 ASN A N 1
ATOM 636 C CA . ASN A 1 79 ? 0.597 14.837 15.966 1.00 57.59 79 ASN A CA 1
ATOM 637 C C . ASN A 1 79 ? 1.882 14.694 15.144 1.00 57.59 79 ASN A C 1
ATOM 639 O O . ASN A 1 79 ? 2.331 13.538 14.957 1.00 57.59 79 ASN A O 1
#

Sequence (79 aa):
PMSLLRYFRRSLFVTGRHGALEGGRDSVKWDMIHHITVVTPRNRKRYSAMLDAIDLPKLRLSSVSAIKQCFRDWGLSLN

Foldseek 3Di:
DVQVVVVCCCQPPDPDDDPDDPPDRRDDDPVSVCCVPPVVVVVVVVVVVVVVPDPDDDDDQPDPVSVVVVCVVVVHDPD

Mean predicted aligned error: 8.33 Å

Solvent-accessible surface area (backbone atoms only — not comparable to full-atom values): 5104 Å² total; per-residue (Å²): 112,70,69,57,54,52,47,52,50,49,42,75,70,62,82,84,60,91,87,62,60,91,88,69,74,68,65,88,52,66,70,57,53,47,40,60,68,53,49,48,56,53,50,53,53,51,52,49,54,55,59,72,71,48,90,64,94,80,81,91,65,93,41,72,66,49,45,55,48,53,32,56,79,68,73,50,77,90,125

pLDDT: mean 82.36, std 10.88, range [57.59, 94.5]

Radius of gyration: 17.82 Å; Cα contacts (8 Å, |Δi|>4): 24; chains: 1; bounding box: 37×35×36 Å

Secondary structure (DSSP, 8-state):
-HHHHHHHHHHHH----TTPPTT------HHHHHIIIIIHHHHHHHHHHHHHT--S------SHHHHHHHHHHTT----